Protein AF-A0A527H7I1-F1 (afdb_monomer_lite)

Secondary structure (DSSP, 8-state):
---PPP-HHHHHHHHHT-S-TTTHHHHHHHHHH-HHHHHHHHHHHHHHHHHHHHTTGGGGSPPPHHHHHHHTT-S----------HHHHHHHHHHHHHHHHHHHHHHHHHSS---HHHHHHHHHHHHHHHHH-

Sequence (133 aa):
MIRRDFSERDIHMALDGELPGDERAAYDAWLDANPEMKARSARFTADRAALRAAFADVLDEAVPGHLHKVVLGEVPVKAAVPRSRWWLAAAAAVLLAVGGLGGYFAGIDGIGQEDPAEDRLAEQAIAAHVIYA

Foldseek 3Di:
DPLDDDDLVLLVCVVVVNRDPVCVVSVVVVCVVPVPSVVVSVVVVVVVVVVCVVCVVVVVDDDPPVVVCVVVVVDDPPPPPPDDPVVVVVVVVVVCVCCVVVVVVVVVVPPPDPDVVVVVVVVVVVVVVVVPD

Structure (mmCIF, N/CA/C/O backbone):
data_AF-A0A527H7I1-F1
#
_entry.id   AF-A0A527H7I1-F1
#
loop_
_atom_site.group_PDB
_atom_site.id
_atom_site.type_symbol
_atom_site.label_atom_id
_atom_site.label_alt_id
_atom_site.label_comp_id
_atom_site.label_asym_id
_atom_site.label_entity_id
_atom_site.label_seq_id
_atom_site.pdbx_PDB_ins_code
_atom_site.Cartn_x
_atom_site.Cartn_y
_atom_site.Cartn_z
_atom_site.occupancy
_atom_site.B_iso_or_equiv
_atom_site.auth_seq_id
_atom_site.auth_comp_id
_atom_site.auth_asym_id
_atom_site.auth_atom_id
_atom_site.pdbx_PDB_model_num
ATOM 1 N N . MET A 1 1 ? 10.707 18.110 -25.096 1.00 41.44 1 MET A N 1
ATOM 2 C CA . MET A 1 1 ? 9.957 17.135 -24.278 1.00 41.44 1 MET A CA 1
ATOM 3 C C . MET A 1 1 ? 10.713 16.965 -22.976 1.00 41.44 1 MET A C 1
ATOM 5 O O . MET A 1 1 ? 11.883 16.608 -23.026 1.00 41.44 1 MET A O 1
ATOM 9 N N . ILE A 1 2 ? 10.107 17.331 -21.848 1.00 44.59 2 ILE A N 1
ATOM 10 C CA . ILE A 1 2 ? 10.727 17.164 -20.529 1.00 44.59 2 ILE A CA 1
ATOM 11 C C . ILE A 1 2 ? 10.696 15.665 -20.233 1.00 44.59 2 ILE A C 1
ATOM 13 O O . ILE A 1 2 ? 9.626 15.063 -20.234 1.00 44.59 2 ILE A O 1
ATOM 17 N N . ARG A 1 3 ? 11.867 15.047 -20.073 1.00 57.75 3 ARG A N 1
ATOM 18 C CA . ARG A 1 3 ? 11.976 13.652 -19.643 1.00 57.75 3 ARG A CA 1
ATOM 19 C C . ARG A 1 3 ? 11.483 13.609 -18.197 1.00 57.75 3 ARG A C 1
ATOM 21 O O . ARG A 1 3 ? 12.124 14.193 -17.331 1.00 57.75 3 ARG A O 1
ATOM 28 N N . ARG A 1 4 ? 10.312 13.015 -17.964 1.00 73.81 4 ARG A N 1
ATOM 29 C CA . ARG A 1 4 ? 9.820 12.742 -16.611 1.00 73.81 4 ARG A CA 1
ATOM 30 C C . ARG A 1 4 ? 10.710 11.660 -16.009 1.00 73.81 4 ARG A C 1
ATOM 32 O O . ARG A 1 4 ? 10.908 10.619 -16.635 1.00 73.81 4 ARG A O 1
ATOM 39 N N . ASP A 1 5 ? 11.242 11.921 -14.824 1.00 87.38 5 ASP A N 1
ATOM 40 C CA . ASP A 1 5 ? 11.962 10.908 -14.065 1.00 87.38 5 ASP A CA 1
ATOM 41 C C . ASP A 1 5 ? 10.946 9.976 -13.407 1.00 87.38 5 ASP A C 1
ATOM 43 O O . ASP A 1 5 ? 10.031 10.421 -12.710 1.00 87.38 5 ASP A O 1
ATOM 47 N N . PHE A 1 6 ? 11.095 8.681 -13.668 1.00 93.50 6 PHE A N 1
ATOM 48 C CA . PHE A 1 6 ? 10.286 7.639 -13.053 1.00 93.50 6 PHE A CA 1
ATOM 49 C C . PHE A 1 6 ? 10.987 7.092 -11.814 1.00 93.50 6 PHE A C 1
ATOM 51 O O . PHE A 1 6 ? 12.215 7.060 -11.708 1.00 93.50 6 PHE A O 1
ATOM 58 N N . SER A 1 7 ? 10.176 6.651 -10.867 1.00 94.75 7 SER A N 1
ATOM 59 C CA . SER A 1 7 ? 10.591 6.188 -9.554 1.00 94.75 7 SER A CA 1
ATOM 60 C C . SER A 1 7 ? 9.830 4.924 -9.161 1.00 94.75 7 SER A C 1
ATOM 62 O O . SER A 1 7 ? 8.916 4.465 -9.845 1.00 94.75 7 SER A O 1
ATOM 64 N N . GLU A 1 8 ? 10.163 4.374 -7.998 1.00 95.69 8 GLU A N 1
ATOM 65 C CA . GLU A 1 8 ? 9.416 3.265 -7.403 1.00 95.69 8 GLU A CA 1
ATOM 66 C C . GLU A 1 8 ? 7.927 3.586 -7.188 1.00 95.69 8 GLU A C 1
ATOM 68 O O . GLU A 1 8 ? 7.079 2.709 -7.338 1.00 95.69 8 GLU A O 1
ATOM 73 N N . ARG A 1 9 ? 7.576 4.851 -6.922 1.00 96.00 9 ARG A N 1
ATOM 74 C CA . ARG A 1 9 ? 6.173 5.281 -6.826 1.00 96.00 9 ARG A CA 1
ATOM 75 C C . ARG A 1 9 ? 5.416 5.008 -8.125 1.00 96.00 9 ARG A C 1
ATOM 77 O O . ARG A 1 9 ? 4.263 4.592 -8.077 1.00 96.00 9 ARG A O 1
ATOM 84 N N . ASP A 1 10 ? 6.050 5.227 -9.274 1.00 96.62 10 ASP A N 1
ATOM 85 C CA . ASP A 1 10 ? 5.432 4.992 -10.580 1.00 96.62 10 ASP A CA 1
ATOM 86 C C . ASP A 1 10 ? 5.239 3.492 -10.850 1.00 96.62 10 ASP A C 1
ATOM 88 O O . ASP A 1 10 ? 4.286 3.116 -11.525 1.00 96.62 10 ASP A O 1
ATOM 92 N N . ILE A 1 11 ? 6.062 2.623 -10.245 1.00 97.31 11 ILE A N 1
ATOM 93 C CA . ILE A 1 11 ? 5.819 1.172 -10.233 1.00 97.31 11 ILE A CA 1
ATOM 94 C C . ILE A 1 11 ? 4.517 0.853 -9.494 1.00 97.31 11 ILE A C 1
ATOM 96 O O . ILE A 1 11 ? 3.690 0.114 -10.022 1.00 97.31 11 ILE A O 1
ATOM 100 N N . HIS A 1 12 ? 4.300 1.430 -8.311 1.00 97.62 12 HIS A N 1
ATOM 101 C CA . HIS A 1 12 ? 3.047 1.238 -7.579 1.00 97.62 12 HIS A CA 1
ATOM 102 C C . HIS A 1 12 ? 1.842 1.809 -8.334 1.00 97.62 12 HIS A C 1
ATOM 104 O O . HIS A 1 12 ? 0.851 1.104 -8.492 1.00 97.62 12 HIS A O 1
ATOM 110 N N . MET A 1 13 ? 1.952 3.012 -8.910 1.00 96.81 13 MET A N 1
ATOM 111 C CA . MET A 1 13 ? 0.879 3.569 -9.748 1.00 96.81 13 MET A CA 1
ATOM 112 C C . MET A 1 13 ? 0.558 2.664 -10.944 1.00 96.81 13 MET A C 1
ATOM 114 O O . MET A 1 13 ? -0.612 2.431 -11.236 1.00 96.81 13 MET A O 1
ATOM 118 N N . ALA A 1 14 ? 1.570 2.099 -11.611 1.00 96.06 14 ALA A N 1
ATOM 119 C CA . ALA A 1 14 ? 1.356 1.166 -12.715 1.00 96.06 14 ALA A CA 1
ATOM 120 C C . ALA A 1 14 ? 0.668 -0.134 -12.265 1.00 96.06 14 ALA A C 1
ATOM 122 O O . ALA A 1 14 ? -0.185 -0.651 -12.985 1.00 96.06 14 ALA A O 1
ATOM 123 N N . LEU A 1 15 ? 1.014 -0.657 -11.083 1.00 96.31 15 LEU A N 1
ATOM 124 C CA . LEU A 1 15 ? 0.379 -1.847 -10.505 1.00 96.31 15 LEU A CA 1
ATOM 125 C C . LEU A 1 15 ? -1.073 -1.588 -10.093 1.00 96.31 15 LEU A C 1
ATOM 127 O O . LEU A 1 15 ? -1.927 -2.464 -10.250 1.00 96.31 15 LEU A O 1
ATOM 131 N N . ASP A 1 16 ? -1.355 -0.397 -9.578 1.00 95.69 16 ASP A N 1
ATOM 132 C CA . ASP A 1 16 ? -2.686 0.004 -9.125 1.00 95.69 16 ASP A CA 1
ATOM 133 C C . ASP A 1 16 ? -3.599 0.442 -10.279 1.00 95.69 16 ASP A C 1
ATOM 135 O O . ASP A 1 16 ? -4.811 0.495 -10.105 1.00 95.69 16 ASP A O 1
ATOM 139 N N . GLY A 1 17 ? -3.045 0.635 -11.481 1.00 95.56 17 GLY A N 1
ATOM 140 C CA . GLY A 1 17 ? -3.786 1.094 -12.661 1.00 95.56 17 GLY A CA 1
ATOM 141 C C . GLY A 1 17 ? -3.954 2.614 -12.724 1.00 95.56 17 GLY A C 1
ATOM 142 O O . GLY A 1 17 ? -4.695 3.113 -13.562 1.00 95.56 17 GLY A O 1
ATOM 143 N N . GLU A 1 18 ? -3.237 3.340 -11.870 1.00 96.62 18 GLU A N 1
ATOM 144 C CA . GLU A 1 18 ? -3.292 4.796 -11.710 1.00 96.62 18 GLU A CA 1
ATOM 145 C C . GLU A 1 18 ? -2.235 5.531 -12.555 1.00 96.62 18 GLU A C 1
ATOM 147 O O . GLU A 1 18 ? -2.153 6.759 -12.530 1.00 96.62 18 GLU A O 1
ATOM 152 N N . LEU A 1 19 ? -1.387 4.805 -13.297 1.00 95.25 19 LEU A N 1
ATOM 153 C CA . LEU A 1 19 ? -0.419 5.428 -14.201 1.00 95.25 19 LEU A CA 1
ATOM 154 C C . LEU A 1 19 ? -1.141 5.993 -15.443 1.00 95.25 19 LEU A C 1
ATOM 156 O O . LEU A 1 19 ? -1.802 5.222 -16.148 1.00 95.25 19 LEU A O 1
ATOM 160 N N . PRO A 1 20 ? -0.987 7.294 -15.763 1.00 93.88 20 PRO A N 1
ATOM 161 C CA . PRO A 1 20 ? -1.584 7.889 -16.954 1.00 93.88 20 PRO A CA 1
ATOM 162 C C . PRO A 1 20 ? -1.170 7.163 -18.242 1.00 93.88 20 PRO A C 1
ATOM 164 O O . PRO A 1 20 ? -0.011 6.783 -18.427 1.00 93.88 20 PRO A O 1
ATOM 167 N N . GLY A 1 21 ? -2.126 6.958 -19.152 1.00 91.50 21 GLY A N 1
ATOM 168 C CA . GLY A 1 21 ? -1.897 6.176 -20.371 1.00 91.50 21 GLY A CA 1
ATOM 169 C C . GLY A 1 21 ? -0.866 6.792 -21.325 1.00 91.50 21 GLY A C 1
ATOM 170 O O . GLY A 1 21 ? -0.147 6.063 -22.005 1.00 91.50 21 GLY A O 1
ATOM 171 N N . ASP A 1 22 ? -0.750 8.118 -21.343 1.00 91.56 22 ASP A N 1
ATOM 172 C CA . ASP A 1 22 ? 0.256 8.875 -22.094 1.00 91.56 22 ASP A CA 1
ATOM 173 C C . ASP A 1 22 ? 1.684 8.676 -21.556 1.00 91.56 22 ASP A C 1
ATOM 175 O O . ASP A 1 22 ? 2.652 8.779 -22.311 1.00 91.56 22 ASP A O 1
ATOM 179 N N . GLU A 1 23 ? 1.828 8.308 -20.282 1.00 92.62 23 GLU A N 1
ATOM 180 C CA . GLU A 1 23 ? 3.121 8.038 -19.644 1.00 92.62 23 GLU A CA 1
ATOM 181 C C . GLU A 1 23 ? 3.558 6.573 -19.752 1.00 92.62 23 GLU A C 1
ATOM 183 O O . GLU A 1 23 ? 4.738 6.269 -19.561 1.00 92.62 23 GLU A O 1
ATOM 188 N N . ARG A 1 24 ? 2.643 5.664 -20.121 1.00 93.56 24 ARG A N 1
ATOM 189 C CA . ARG A 1 24 ? 2.880 4.212 -20.183 1.00 93.56 24 ARG A CA 1
ATOM 190 C C . ARG A 1 24 ? 4.094 3.844 -21.035 1.00 93.56 24 ARG A C 1
ATOM 192 O O . ARG A 1 24 ? 4.959 3.102 -20.580 1.00 93.56 24 ARG A O 1
ATOM 199 N N . ALA A 1 25 ? 4.189 4.402 -22.242 1.00 94.19 25 ALA A N 1
ATOM 200 C CA . ALA A 1 25 ? 5.283 4.101 -23.165 1.00 94.19 25 ALA A CA 1
ATOM 201 C C . ALA A 1 25 ? 6.647 4.579 -22.635 1.00 94.19 25 ALA A C 1
ATOM 203 O O . ALA A 1 25 ? 7.662 3.906 -22.812 1.00 94.19 25 ALA A O 1
ATOM 204 N N . ALA A 1 26 ? 6.677 5.732 -21.962 1.00 94.38 26 ALA A N 1
ATOM 205 C CA . ALA A 1 26 ? 7.896 6.264 -21.365 1.00 94.38 26 ALA A CA 1
ATOM 206 C C . ALA A 1 26 ? 8.307 5.472 -20.109 1.00 94.38 26 ALA A C 1
ATOM 208 O O . ALA A 1 26 ? 9.497 5.230 -19.908 1.00 94.38 26 ALA A O 1
ATOM 209 N N . TYR A 1 27 ? 7.336 5.023 -19.311 1.00 95.62 27 TYR A N 1
ATOM 210 C CA . TYR A 1 27 ? 7.554 4.145 -18.161 1.00 95.62 27 TYR A CA 1
ATOM 211 C C . TYR A 1 27 ? 8.117 2.779 -18.577 1.00 95.62 27 TYR A C 1
ATOM 213 O O . TYR A 1 27 ? 9.072 2.300 -17.969 1.00 95.62 27 TYR A O 1
ATOM 221 N N . ASP A 1 28 ? 7.582 2.174 -19.640 1.00 94.94 28 ASP A N 1
ATOM 222 C CA . ASP A 1 28 ? 8.065 0.880 -20.137 1.00 94.94 28 ASP A CA 1
ATOM 223 C C . ASP A 1 28 ? 9.509 0.991 -20.653 1.00 94.94 28 ASP A C 1
ATOM 225 O O . ASP A 1 28 ? 10.366 0.183 -20.289 1.00 94.94 28 ASP A O 1
ATOM 229 N N . ALA A 1 29 ? 9.821 2.060 -21.396 1.00 95.12 29 ALA A N 1
ATOM 230 C CA . ALA A 1 29 ? 11.190 2.355 -21.818 1.00 95.12 29 ALA A CA 1
ATOM 231 C C . ALA A 1 29 ? 12.135 2.593 -20.625 1.00 95.12 29 ALA A C 1
ATOM 233 O O . ALA A 1 29 ? 13.298 2.186 -20.656 1.00 95.12 29 ALA A O 1
ATOM 234 N N . TRP A 1 30 ? 11.647 3.233 -19.557 1.00 95.19 30 TRP A N 1
ATOM 235 C CA . TRP A 1 30 ? 12.409 3.409 -18.324 1.00 95.19 30 TRP A CA 1
ATOM 236 C C . TRP A 1 30 ? 12.668 2.079 -17.609 1.00 95.19 30 TRP A C 1
ATOM 238 O O . TRP A 1 30 ? 13.801 1.842 -17.195 1.00 95.19 30 TRP A O 1
ATOM 248 N N . LEU A 1 31 ? 11.683 1.183 -17.502 1.00 96.44 31 LEU A N 1
ATOM 249 C CA . LEU A 1 31 ? 11.892 -0.143 -16.911 1.00 96.44 31 LEU A CA 1
ATOM 250 C C . LEU A 1 31 ? 12.917 -0.967 -17.696 1.00 96.44 31 LEU A C 1
ATOM 252 O O . LEU A 1 31 ? 13.757 -1.633 -17.094 1.00 96.44 31 LEU A O 1
ATOM 256 N N . ASP A 1 32 ? 12.877 -0.914 -19.027 1.00 95.88 32 ASP A N 1
ATOM 257 C CA . ASP A 1 32 ? 13.838 -1.630 -19.871 1.00 95.88 32 ASP A CA 1
ATOM 258 C C . ASP A 1 32 ? 15.261 -1.077 -19.738 1.00 95.88 32 ASP A C 1
ATOM 260 O O . ASP A 1 32 ? 16.226 -1.842 -19.769 1.00 95.88 32 ASP A O 1
ATOM 264 N N . ALA A 1 33 ? 15.398 0.232 -19.516 1.00 95.12 33 ALA A N 1
ATOM 265 C CA . ALA A 1 33 ? 16.680 0.875 -19.247 1.00 95.12 33 ALA A CA 1
ATOM 266 C C . ALA A 1 33 ? 17.194 0.665 -17.806 1.00 95.12 33 ALA A C 1
ATOM 268 O O . ALA A 1 33 ? 18.374 0.906 -17.553 1.00 95.12 33 ALA A O 1
ATOM 269 N N . ASN A 1 34 ? 16.350 0.215 -16.865 1.00 95.50 34 ASN A N 1
ATOM 270 C CA . ASN A 1 34 ? 16.682 0.073 -15.441 1.00 95.50 34 ASN A CA 1
ATOM 271 C C . ASN A 1 34 ? 16.382 -1.354 -14.928 1.00 95.50 34 ASN A C 1
ATOM 273 O O . ASN A 1 34 ? 15.346 -1.584 -14.293 1.00 95.50 34 ASN A O 1
ATOM 277 N N . PRO A 1 35 ? 17.295 -2.328 -15.137 1.00 96.00 35 PRO A N 1
ATOM 278 C CA . PRO A 1 35 ? 17.074 -3.735 -14.779 1.00 96.00 35 PRO A CA 1
ATOM 279 C C . PRO A 1 35 ? 16.736 -3.969 -13.301 1.00 96.00 35 PRO A C 1
ATOM 281 O O . PRO A 1 35 ? 15.934 -4.841 -12.973 1.00 96.00 35 PRO A O 1
ATOM 284 N N . GLU A 1 36 ? 17.314 -3.172 -12.402 1.00 96.75 36 GLU A N 1
ATOM 285 C CA . GLU A 1 36 ? 17.040 -3.227 -10.962 1.00 96.75 36 GLU A CA 1
ATOM 286 C C . GLU A 1 36 ? 15.588 -2.848 -10.621 1.00 96.75 36 GLU A C 1
ATOM 288 O O . GLU A 1 36 ? 14.935 -3.518 -9.817 1.00 96.75 36 GLU A O 1
ATOM 293 N N . MET A 1 37 ? 15.047 -1.821 -11.283 1.00 96.44 37 MET A N 1
ATOM 294 C CA . MET A 1 37 ? 13.665 -1.375 -11.105 1.00 96.44 37 MET A CA 1
ATOM 295 C C . MET A 1 37 ? 12.692 -2.352 -11.759 1.00 96.44 37 MET A C 1
ATOM 297 O O . MET A 1 37 ? 11.635 -2.641 -11.199 1.00 96.44 37 MET A O 1
ATOM 301 N N . LYS A 1 38 ? 13.082 -2.951 -12.889 1.00 97.25 38 LYS A N 1
ATOM 302 C CA . LYS A 1 38 ? 12.338 -4.045 -13.522 1.00 97.25 38 LYS A CA 1
ATOM 303 C C . LYS A 1 38 ? 12.234 -5.269 -12.613 1.00 97.25 38 LYS A C 1
ATOM 305 O O . LYS A 1 38 ? 11.141 -5.807 -12.443 1.00 97.25 38 LYS A O 1
ATOM 310 N N . ALA A 1 39 ? 13.329 -5.663 -11.962 1.00 97.75 39 ALA A N 1
ATOM 311 C CA . ALA A 1 39 ? 13.319 -6.740 -10.972 1.00 97.75 39 ALA A CA 1
ATOM 312 C C . ALA A 1 39 ? 12.429 -6.402 -9.762 1.00 97.75 39 ALA A C 1
ATOM 314 O O . ALA A 1 39 ? 11.673 -7.254 -9.291 1.00 97.75 39 ALA A O 1
ATOM 315 N N . ARG A 1 40 ? 12.458 -5.148 -9.288 1.00 97.56 40 ARG A N 1
ATOM 316 C CA . ARG A 1 40 ? 11.582 -4.676 -8.203 1.00 97.56 40 ARG A CA 1
ATOM 317 C C . ARG A 1 40 ? 10.100 -4.725 -8.595 1.00 97.56 40 ARG A C 1
ATOM 319 O O . ARG A 1 40 ? 9.294 -5.239 -7.825 1.00 97.56 40 ARG A O 1
ATOM 326 N N . SER A 1 41 ? 9.759 -4.274 -9.802 1.00 97.75 41 SER A N 1
ATOM 327 C CA . SER A 1 41 ? 8.403 -4.357 -10.364 1.00 97.75 41 SER A CA 1
ATOM 328 C C . SER A 1 41 ? 7.896 -5.802 -10.449 1.00 97.75 41 SER A C 1
ATOM 330 O O . SER A 1 41 ? 6.777 -6.102 -10.023 1.00 97.75 41 SER A O 1
ATOM 332 N N . ALA A 1 42 ? 8.746 -6.732 -10.898 1.00 98.00 42 ALA A N 1
ATOM 333 C CA . ALA A 1 42 ? 8.414 -8.155 -10.928 1.00 98.00 42 ALA A CA 1
ATOM 334 C C . ALA A 1 42 ? 8.164 -8.727 -9.522 1.00 98.00 42 ALA A C 1
ATOM 336 O O . ALA A 1 42 ? 7.188 -9.451 -9.324 1.00 98.00 42 ALA A O 1
ATOM 337 N N . ARG A 1 43 ? 8.992 -8.358 -8.530 1.00 98.31 43 ARG A N 1
ATOM 338 C CA . ARG A 1 43 ? 8.792 -8.770 -7.131 1.00 98.31 43 ARG A CA 1
ATOM 339 C C . ARG A 1 43 ? 7.450 -8.278 -6.592 1.00 98.31 43 ARG A C 1
ATOM 341 O O . ARG A 1 43 ? 6.677 -9.082 -6.091 1.00 98.31 43 ARG A O 1
ATOM 348 N N . PHE A 1 44 ? 7.128 -7.000 -6.774 1.00 98.06 44 PHE A N 1
ATOM 349 C CA . PHE A 1 44 ? 5.847 -6.449 -6.321 1.00 98.06 44 PHE A CA 1
ATOM 350 C C . PHE A 1 44 ? 4.640 -7.065 -7.028 1.00 98.06 44 PHE A C 1
ATOM 352 O O . PHE A 1 44 ? 3.595 -7.264 -6.410 1.00 98.06 44 PHE A O 1
ATOM 359 N N . THR A 1 45 ? 4.783 -7.422 -8.305 1.00 98.06 45 THR A N 1
ATOM 360 C CA . THR A 1 45 ? 3.749 -8.164 -9.036 1.00 98.06 45 THR A CA 1
ATOM 361 C C . THR A 1 45 ? 3.506 -9.536 -8.399 1.00 98.06 45 THR A C 1
ATOM 363 O O . THR A 1 45 ? 2.354 -9.924 -8.198 1.00 98.06 45 THR A O 1
ATOM 366 N N . ALA A 1 46 ? 4.577 -10.252 -8.040 1.00 98.25 46 ALA A N 1
ATOM 367 C CA . ALA A 1 46 ? 4.488 -11.541 -7.358 1.00 98.25 46 ALA A CA 1
ATOM 368 C C . ALA A 1 46 ? 3.882 -11.408 -5.951 1.00 98.25 46 ALA A C 1
ATOM 370 O O . ALA A 1 46 ? 2.983 -12.174 -5.611 1.00 98.25 46 ALA A O 1
ATOM 371 N N . ASP A 1 47 ? 4.293 -10.401 -5.175 1.00 97.69 47 ASP A N 1
ATOM 372 C CA . ASP A 1 47 ? 3.744 -10.121 -3.842 1.00 97.69 47 ASP A CA 1
ATOM 373 C C . ASP A 1 47 ? 2.233 -9.843 -3.914 1.00 97.69 47 ASP A C 1
ATOM 375 O O . ASP A 1 47 ? 1.443 -10.417 -3.163 1.00 97.69 47 ASP A O 1
ATOM 379 N N . ARG A 1 48 ? 1.798 -9.020 -4.879 1.00 96.38 48 ARG A N 1
ATOM 380 C CA . ARG A 1 48 ? 0.376 -8.737 -5.125 1.00 96.38 48 ARG A CA 1
ATOM 381 C C . ARG A 1 48 ? -0.403 -10.001 -5.492 1.00 96.38 48 ARG A C 1
ATOM 383 O O . ARG A 1 48 ? -1.533 -10.166 -5.033 1.00 96.38 48 ARG A O 1
ATOM 390 N N . ALA A 1 49 ? 0.169 -10.878 -6.315 1.00 96.75 49 ALA A N 1
ATOM 391 C CA . ALA A 1 49 ? -0.456 -12.150 -6.671 1.00 96.75 49 ALA A CA 1
ATOM 392 C C . ALA A 1 49 ? -0.563 -13.090 -5.459 1.00 96.75 49 ALA A C 1
ATOM 394 O O . ALA A 1 49 ? -1.621 -13.677 -5.241 1.00 96.75 49 ALA A O 1
ATOM 395 N N . ALA A 1 50 ? 0.488 -13.177 -4.640 1.00 97.56 50 ALA A N 1
ATOM 396 C CA . ALA A 1 50 ? 0.505 -13.982 -3.422 1.00 97.56 50 ALA A CA 1
ATOM 397 C C . ALA A 1 50 ? -0.535 -13.499 -2.402 1.00 97.56 50 ALA A C 1
ATOM 399 O O . ALA A 1 50 ? -1.284 -14.310 -1.865 1.00 97.56 50 ALA A O 1
ATOM 40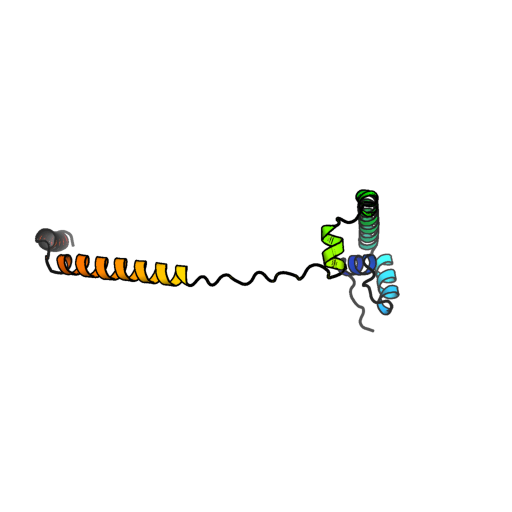0 N N . LEU A 1 51 ? -0.644 -12.183 -2.189 1.00 95.56 51 LEU A N 1
ATOM 401 C CA . LEU A 1 51 ? -1.673 -11.596 -1.327 1.00 95.56 51 LEU A CA 1
ATOM 402 C C . LEU A 1 51 ? -3.079 -11.890 -1.858 1.00 95.56 51 LEU A C 1
ATOM 404 O O . LEU A 1 51 ? -3.939 -12.328 -1.101 1.00 95.56 51 LEU A O 1
ATOM 408 N N . ARG A 1 52 ? -3.320 -11.711 -3.162 1.00 94.38 52 ARG A N 1
ATOM 409 C CA . ARG A 1 52 ? -4.624 -12.041 -3.761 1.00 94.38 52 ARG A CA 1
ATOM 410 C C . ARG A 1 52 ? -4.985 -13.512 -3.595 1.00 94.38 52 ARG A C 1
ATOM 412 O O . ARG A 1 52 ? -6.138 -13.799 -3.315 1.00 94.38 52 ARG A O 1
ATOM 419 N N . ALA A 1 53 ? -4.022 -14.416 -3.749 1.00 95.88 53 ALA A N 1
ATOM 420 C CA . ALA A 1 53 ? -4.242 -15.841 -3.535 1.00 95.88 53 ALA A CA 1
ATOM 421 C C . ALA A 1 53 ? -4.531 -16.160 -2.059 1.00 95.88 53 ALA A C 1
ATOM 423 O O . ALA A 1 53 ? -5.460 -16.903 -1.771 1.00 95.88 53 ALA A O 1
ATOM 424 N N . ALA A 1 54 ? -3.784 -15.564 -1.124 1.00 96.00 54 ALA A N 1
ATOM 425 C CA . ALA A 1 54 ? -3.955 -15.791 0.312 1.00 96.00 54 ALA A CA 1
ATOM 426 C C . ALA A 1 54 ? -5.315 -15.314 0.849 1.00 96.00 54 ALA A C 1
ATOM 428 O O . ALA A 1 54 ? -5.825 -15.881 1.809 1.00 96.00 54 ALA A O 1
ATOM 429 N N . PHE A 1 55 ? -5.893 -14.279 0.235 1.00 94.38 55 PHE A N 1
ATOM 430 C CA . PHE A 1 55 ? -7.198 -13.725 0.603 1.00 94.38 55 PHE A CA 1
ATOM 431 C C . PHE A 1 55 ? -8.309 -14.076 -0.397 1.00 94.38 55 PHE A C 1
ATOM 433 O O . PHE A 1 55 ? -9.374 -13.464 -0.346 1.00 94.38 55 PHE A O 1
ATOM 440 N N . ALA A 1 56 ? -8.083 -15.033 -1.305 1.00 92.88 56 ALA A N 1
ATOM 441 C CA . ALA A 1 56 ? -9.086 -15.428 -2.293 1.00 92.88 56 ALA A CA 1
ATOM 442 C C . ALA A 1 56 ? -10.359 -15.949 -1.608 1.00 92.88 56 ALA A C 1
ATOM 444 O O . ALA A 1 56 ? -11.444 -15.462 -1.906 1.00 92.88 56 ALA A O 1
ATOM 445 N N . ASP A 1 57 ? -10.202 -16.829 -0.615 1.00 91.12 57 ASP A N 1
ATOM 446 C CA . ASP A 1 57 ? -11.317 -17.452 0.110 1.00 91.12 57 ASP A CA 1
ATOM 447 C C . ASP A 1 57 ? -12.174 -16.434 0.885 1.00 91.12 57 ASP A C 1
ATOM 449 O O . ASP A 1 57 ? -13.378 -16.618 1.040 1.00 91.12 57 ASP A O 1
ATOM 453 N N . VAL A 1 58 ? -11.578 -15.319 1.327 1.00 89.69 58 VAL A N 1
ATOM 454 C CA . VAL A 1 58 ? -12.299 -14.243 2.035 1.00 89.69 58 VAL A CA 1
ATOM 455 C C . VAL A 1 58 ? -13.311 -13.552 1.117 1.00 89.69 58 VAL A C 1
ATOM 457 O O . VAL A 1 58 ? -14.319 -13.030 1.589 1.00 89.69 58 VAL A O 1
ATOM 460 N N . LEU A 1 59 ? -13.076 -13.546 -0.200 1.00 84.75 59 LEU A N 1
ATOM 461 C CA . LEU A 1 59 ? -14.016 -12.967 -1.164 1.00 84.75 59 LEU A CA 1
ATOM 462 C C . LEU A 1 59 ? -15.285 -13.813 -1.333 1.00 84.75 59 LEU A C 1
ATOM 464 O O . LEU A 1 59 ? -16.307 -13.270 -1.753 1.00 84.75 59 LEU A O 1
ATOM 468 N N . ASP A 1 60 ? -15.227 -15.101 -0.989 1.00 86.19 60 ASP A N 1
ATOM 469 C CA . ASP A 1 60 ? -16.355 -16.033 -1.075 1.00 86.19 60 ASP A CA 1
ATOM 470 C C . ASP A 1 60 ? -17.187 -16.079 0.221 1.00 86.19 60 ASP A C 1
ATOM 472 O O . ASP A 1 60 ? -18.253 -16.703 0.269 1.00 86.19 60 ASP A O 1
ATOM 476 N N . GLU A 1 61 ? -16.741 -15.404 1.285 1.00 88.44 61 GLU A N 1
ATOM 477 C CA . GLU A 1 61 ? -17.502 -15.292 2.526 1.00 88.44 61 GLU A CA 1
ATOM 478 C C . GLU A 1 61 ? -18.766 -14.440 2.337 1.00 88.44 61 GLU A C 1
ATOM 480 O O . GLU A 1 61 ? -18.775 -13.385 1.696 1.00 88.44 61 GLU A O 1
ATOM 485 N N . ALA A 1 62 ? -19.867 -14.875 2.954 1.00 86.69 62 ALA A N 1
ATOM 486 C CA . ALA A 1 62 ? -21.102 -14.105 2.941 1.00 86.69 62 AL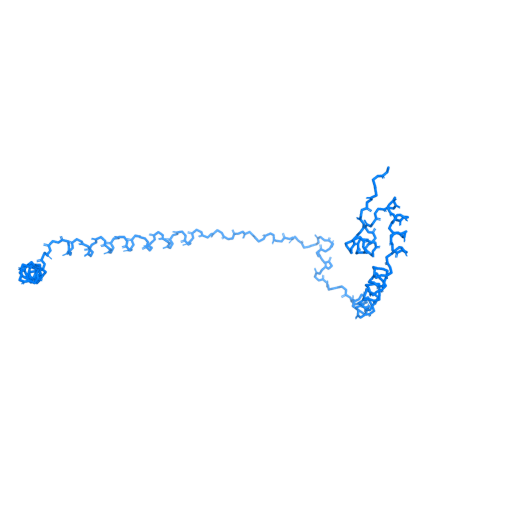A A CA 1
ATOM 487 C C . ALA A 1 62 ? -20.906 -12.766 3.667 1.00 86.69 62 ALA A C 1
ATOM 489 O O . ALA A 1 62 ? -20.502 -12.723 4.831 1.00 86.69 62 ALA A O 1
ATOM 490 N N . VAL A 1 63 ? -21.269 -11.666 3.001 1.00 84.06 63 VAL A N 1
ATOM 491 C CA . VAL A 1 63 ? -21.191 -10.326 3.589 1.00 84.06 63 VAL A CA 1
ATOM 492 C C . VAL A 1 63 ? -22.048 -10.275 4.866 1.00 84.06 63 VAL A C 1
ATOM 494 O O . VAL A 1 63 ? -23.243 -10.586 4.826 1.00 84.06 63 VAL A O 1
ATOM 497 N N . PRO A 1 64 ? -21.488 -9.854 6.015 1.00 84.94 64 PRO A N 1
ATOM 498 C CA . PRO A 1 64 ? -22.238 -9.754 7.258 1.00 84.94 64 PRO A CA 1
ATOM 499 C C . PRO A 1 64 ? -23.518 -8.919 7.113 1.00 84.94 64 PRO A C 1
ATOM 501 O O . PRO A 1 64 ? -23.497 -7.785 6.632 1.00 84.94 64 PRO A O 1
ATOM 504 N N . GLY A 1 65 ? -24.647 -9.437 7.606 1.00 79.94 65 GLY A N 1
ATOM 505 C CA . GLY A 1 65 ? -25.963 -8.805 7.424 1.00 79.94 65 GLY A CA 1
ATOM 506 C C . GLY A 1 65 ? -26.094 -7.385 7.997 1.00 79.94 65 GLY A C 1
ATOM 507 O O . GLY A 1 65 ? -26.944 -6.617 7.556 1.00 79.94 65 GLY A O 1
ATOM 508 N N . HIS A 1 66 ? -25.249 -6.993 8.955 1.00 78.12 66 HIS A N 1
ATOM 509 C CA . HIS A 1 66 ? -25.214 -5.612 9.446 1.00 78.12 66 HIS A CA 1
ATOM 510 C C . HIS A 1 66 ? -24.590 -4.643 8.427 1.00 78.12 66 HIS A C 1
ATOM 512 O O . HIS A 1 66 ? -25.029 -3.498 8.353 1.00 78.12 66 HIS A O 1
ATOM 518 N N . LEU A 1 67 ? -23.630 -5.098 7.610 1.00 80.06 67 LEU A N 1
ATOM 519 C CA . LEU A 1 67 ? -23.042 -4.306 6.525 1.00 80.06 67 LEU A CA 1
ATOM 520 C C . LEU A 1 67 ? -24.013 -4.164 5.353 1.00 80.06 67 LEU A C 1
ATOM 522 O O . LEU A 1 67 ? -24.100 -3.082 4.782 1.00 80.06 67 LEU A O 1
ATOM 526 N N . HIS A 1 68 ? -24.819 -5.193 5.062 1.00 79.81 68 HIS A N 1
ATOM 527 C CA . HIS A 1 68 ? -25.903 -5.093 4.076 1.00 79.81 68 HIS A CA 1
ATOM 528 C C . HIS A 1 68 ? -26.839 -3.915 4.364 1.00 79.81 68 HIS A C 1
ATOM 530 O O . HIS A 1 68 ? -27.125 -3.125 3.470 1.00 79.81 68 HIS A O 1
ATOM 536 N N . LYS A 1 69 ? -27.255 -3.744 5.623 1.00 75.19 69 LYS A N 1
ATOM 537 C CA . LYS A 1 69 ? -28.146 -2.642 6.019 1.00 75.19 69 LYS A CA 1
ATOM 538 C C . LYS A 1 69 ? -27.479 -1.267 5.908 1.00 75.19 69 LYS A C 1
ATOM 540 O O . LYS A 1 69 ? -28.167 -0.277 5.687 1.00 75.19 69 LYS A O 1
ATOM 545 N N . VAL A 1 70 ? -26.155 -1.190 6.068 1.00 77.00 70 VAL A N 1
ATOM 546 C CA . VAL A 1 70 ? -25.388 0.056 5.891 1.00 77.00 70 VAL A CA 1
ATOM 547 C C . VAL A 1 70 ? -25.253 0.400 4.407 1.00 77.00 70 VAL A C 1
ATOM 549 O O . VAL A 1 70 ? -25.528 1.533 4.027 1.00 77.00 70 VAL A O 1
ATOM 552 N N . VAL A 1 71 ? -24.892 -0.573 3.564 1.00 76.62 71 VAL A N 1
ATOM 553 C CA . VAL A 1 71 ? -24.746 -0.385 2.109 1.00 76.62 71 VAL A CA 1
ATOM 554 C C . VAL A 1 71 ? -26.082 -0.039 1.449 1.00 76.62 71 VAL A C 1
ATOM 556 O O . VAL A 1 71 ? -26.129 0.817 0.572 1.00 76.62 71 VAL A O 1
ATOM 559 N N . LEU A 1 72 ? -27.175 -0.661 1.899 1.00 79.25 72 LEU A N 1
ATOM 560 C CA . LEU A 1 72 ? -28.530 -0.403 1.398 1.00 79.25 72 LEU A CA 1
ATOM 561 C C . LEU A 1 72 ? -29.184 0.843 2.027 1.00 79.25 72 LEU A C 1
ATOM 563 O O . LEU A 1 72 ? -30.309 1.184 1.675 1.00 79.25 72 LEU A O 1
ATOM 567 N N . GLY A 1 73 ? -28.498 1.535 2.945 1.00 67.44 73 GLY A N 1
ATOM 568 C CA . GLY A 1 73 ? -28.998 2.763 3.573 1.00 67.44 73 GLY A CA 1
ATOM 569 C C . GLY A 1 73 ? -30.164 2.561 4.550 1.00 67.44 73 GLY A C 1
ATOM 570 O O . GLY A 1 73 ? -30.823 3.526 4.929 1.00 67.44 73 GLY A O 1
ATOM 571 N N . GLU A 1 74 ? -30.417 1.328 4.989 1.00 64.69 74 GLU A N 1
ATOM 572 C CA . GLU A 1 74 ? -31.499 0.977 5.918 1.00 64.69 74 GLU A CA 1
ATOM 573 C C . GLU A 1 74 ? -31.178 1.337 7.377 1.00 64.69 74 GLU A C 1
ATOM 575 O O . GLU A 1 74 ? -32.076 1.402 8.220 1.00 64.69 74 GLU A O 1
ATOM 580 N N . VAL A 1 75 ? -29.903 1.583 7.703 1.00 59.44 75 VAL A N 1
ATOM 581 C CA . VAL A 1 75 ? -29.504 2.082 9.025 1.00 59.44 75 VAL A CA 1
ATOM 582 C C . VAL A 1 75 ? -29.252 3.584 8.937 1.00 59.44 75 VAL A C 1
ATOM 584 O O . VAL A 1 75 ? -28.266 3.987 8.315 1.00 59.44 75 VAL A O 1
ATOM 587 N N . PRO A 1 76 ? -30.060 4.439 9.595 1.00 58.22 76 PRO A N 1
ATOM 588 C CA . PRO A 1 76 ? -29.661 5.820 9.786 1.00 58.22 76 PRO A CA 1
ATOM 589 C C . PRO A 1 76 ? -28.361 5.799 10.585 1.00 58.22 76 PRO A C 1
ATOM 591 O O . PRO A 1 76 ? -28.326 5.281 11.707 1.00 58.22 76 PRO A O 1
ATOM 594 N N . VAL A 1 77 ? -27.288 6.337 10.001 1.00 61.78 77 VAL A N 1
ATOM 595 C CA . VAL A 1 77 ? -26.043 6.607 10.718 1.00 61.78 77 VAL A CA 1
ATOM 596 C C . VAL A 1 77 ? -26.438 7.492 11.888 1.00 61.78 77 VAL A C 1
ATOM 598 O O . VAL A 1 77 ? -26.698 8.683 11.722 1.00 61.78 77 VAL A O 1
ATOM 601 N N . LYS A 1 78 ? -26.579 6.900 13.078 1.00 59.94 78 LYS A N 1
ATOM 602 C CA . LYS A 1 78 ? -26.773 7.658 14.306 1.00 59.94 78 LYS A CA 1
ATOM 603 C C . LYS A 1 78 ? -25.475 8.417 14.509 1.00 59.94 78 LYS A C 1
ATOM 605 O O . LYS A 1 78 ? -24.553 7.906 15.138 1.00 59.94 78 LYS A O 1
ATOM 610 N N . ALA A 1 79 ? -25.398 9.617 13.936 1.00 58.41 79 ALA A N 1
ATOM 611 C CA . ALA A 1 79 ? -24.405 10.601 14.306 1.00 58.41 79 ALA A CA 1
ATOM 612 C C . ALA A 1 79 ? -24.433 10.646 15.832 1.00 58.41 79 ALA A C 1
ATOM 614 O O . ALA A 1 79 ? -25.487 10.884 16.430 1.00 58.41 79 ALA A O 1
ATOM 615 N N . ALA A 1 80 ? -23.316 10.277 16.457 1.00 59.31 80 ALA A N 1
ATOM 616 C CA . ALA A 1 80 ? -23.190 10.299 17.898 1.00 59.31 80 ALA A CA 1
ATOM 617 C C . ALA A 1 80 ? -23.380 11.753 18.326 1.00 59.31 80 ALA A C 1
ATOM 619 O O . ALA A 1 80 ? -22.461 12.561 18.230 1.00 59.31 80 ALA A O 1
ATOM 620 N N . VAL A 1 81 ? -24.606 12.106 18.718 1.00 61.50 81 VAL A N 1
ATOM 621 C CA . VAL A 1 81 ? -24.915 13.445 19.201 1.00 61.50 81 VAL A CA 1
ATOM 622 C C . VAL A 1 81 ? -24.032 13.645 20.429 1.00 61.50 81 VAL A C 1
ATOM 624 O O . VAL A 1 81 ? -24.145 12.855 21.376 1.00 61.50 81 VAL A O 1
ATOM 627 N N . PRO A 1 82 ? -23.114 14.627 20.428 1.00 64.31 82 PRO A N 1
ATOM 628 C CA . PRO A 1 82 ? -22.241 14.839 21.565 1.00 64.31 82 PRO A CA 1
ATOM 629 C C . PRO A 1 82 ? -23.126 15.150 22.771 1.00 64.31 82 PRO A C 1
ATOM 631 O O . PRO A 1 82 ? -23.827 16.162 22.808 1.00 64.31 82 PRO A O 1
ATOM 634 N N . ARG A 1 83 ? -23.144 14.244 23.756 1.00 67.44 83 ARG A N 1
ATOM 635 C CA . ARG A 1 83 ? -23.837 14.486 25.023 1.00 67.44 83 ARG A CA 1
ATOM 636 C C . ARG A 1 83 ? -23.208 15.725 25.649 1.00 67.44 83 ARG A C 1
ATOM 638 O O . ARG A 1 83 ? -22.022 15.707 25.972 1.00 67.44 83 ARG A O 1
ATOM 645 N N . SER A 1 84 ? -23.999 16.787 25.796 1.00 69.94 84 SER A N 1
ATOM 646 C CA . SER A 1 84 ? -23.563 18.037 26.418 1.00 69.94 84 SER A CA 1
ATOM 647 C C . SER A 1 84 ? -22.877 17.743 27.756 1.00 69.94 84 SER A C 1
ATOM 649 O O . SER A 1 84 ? -23.461 17.136 28.655 1.00 69.94 84 SER A O 1
ATOM 651 N N . ARG A 1 85 ? -21.608 18.145 27.879 1.00 80.62 85 ARG A N 1
ATOM 652 C CA . ARG A 1 85 ? -20.756 17.915 29.059 1.00 80.62 85 ARG A CA 1
ATOM 653 C C . ARG A 1 85 ? -20.835 19.069 30.064 1.00 80.62 85 ARG A C 1
ATOM 655 O O . ARG A 1 85 ? -19.885 19.315 30.794 1.00 80.62 85 ARG A O 1
ATOM 662 N N . TRP A 1 86 ? -21.963 19.775 30.120 1.00 86.44 86 TRP A N 1
ATOM 663 C CA . TRP A 1 86 ? -22.193 20.909 31.027 1.00 86.44 86 TRP A CA 1
ATOM 664 C C . TRP A 1 86 ? -21.925 20.590 32.512 1.00 86.44 86 TRP A C 1
ATOM 666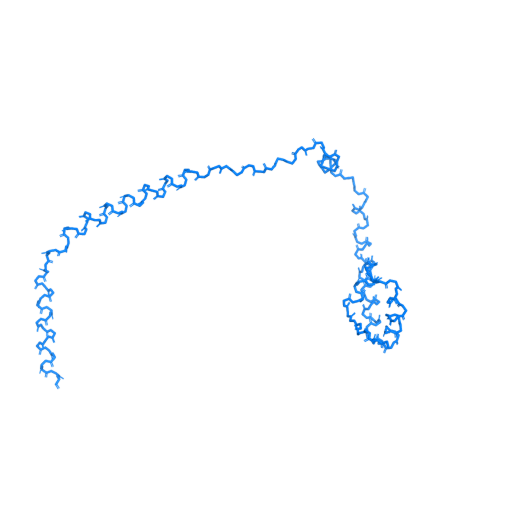 O O . TRP A 1 86 ? -21.473 21.451 33.260 1.00 86.44 86 TRP A O 1
ATOM 676 N N . TRP A 1 87 ? -22.107 19.331 32.922 1.00 85.12 87 TRP A N 1
ATOM 677 C CA . TRP A 1 87 ? -21.799 18.861 34.276 1.00 85.12 87 TRP A CA 1
ATOM 678 C C . TRP A 1 87 ? -20.304 18.949 34.639 1.00 85.12 87 TRP A C 1
ATOM 680 O O . TRP A 1 87 ? -19.978 19.204 35.794 1.00 85.12 87 TRP A O 1
ATOM 690 N N . LEU A 1 88 ? -19.392 18.804 33.666 1.00 85.69 88 LEU A N 1
ATOM 691 C CA . LEU A 1 88 ? -17.949 18.985 33.883 1.00 85.69 88 LEU A CA 1
ATOM 692 C C . LEU A 1 88 ? -17.603 20.455 34.152 1.00 85.69 88 LEU A C 1
ATOM 694 O O . LEU A 1 88 ? -16.761 20.735 35.000 1.00 85.69 88 LEU A O 1
ATOM 698 N N . ALA A 1 89 ? -18.284 21.391 33.481 1.00 84.50 89 ALA A N 1
ATOM 699 C CA . ALA A 1 89 ? -18.123 22.821 33.747 1.00 84.50 89 ALA A CA 1
ATOM 700 C C . ALA A 1 89 ? -18.629 23.189 35.152 1.00 84.50 89 ALA A C 1
ATOM 702 O O . ALA A 1 89 ? -17.958 23.925 35.874 1.00 84.50 89 ALA A O 1
ATOM 703 N N . ALA A 1 90 ? -19.762 22.615 35.574 1.00 87.62 90 ALA A N 1
ATOM 704 C CA . ALA A 1 90 ? -20.271 22.784 36.933 1.00 87.62 90 ALA A CA 1
ATOM 705 C C . ALA A 1 90 ? -19.297 22.226 37.990 1.00 87.62 90 ALA A C 1
ATOM 707 O O . ALA A 1 90 ? -19.013 22.901 38.977 1.00 87.62 90 ALA A O 1
ATOM 708 N N . ALA A 1 91 ? -18.726 21.037 37.765 1.00 88.81 91 ALA A N 1
ATOM 709 C CA . ALA A 1 91 ? -17.745 20.440 38.674 1.00 88.81 91 ALA A CA 1
ATOM 710 C C . ALA A 1 91 ? -16.462 21.286 38.800 1.00 88.81 91 ALA A C 1
ATOM 712 O O . ALA A 1 91 ? -15.963 21.490 39.906 1.00 88.81 91 ALA A O 1
ATOM 713 N N . ALA A 1 92 ? -15.956 21.824 37.685 1.00 87.44 92 ALA A N 1
ATOM 714 C CA . ALA A 1 92 ? -14.785 22.700 37.687 1.00 87.44 92 ALA A CA 1
ATOM 715 C C . ALA A 1 92 ? -15.032 24.003 38.468 1.00 87.44 92 ALA A C 1
ATOM 717 O O . ALA A 1 92 ? -14.174 24.426 39.242 1.00 87.44 92 ALA A O 1
ATOM 718 N N . ALA A 1 93 ? -16.216 24.609 38.322 1.00 92.06 93 ALA A N 1
ATOM 719 C CA . ALA A 1 93 ? -16.583 25.815 39.061 1.00 92.06 93 ALA A CA 1
ATOM 720 C C . ALA A 1 93 ? -16.612 25.577 40.581 1.00 92.06 93 ALA A C 1
ATOM 722 O O . ALA A 1 93 ? -16.113 26.404 41.342 1.00 92.06 93 ALA A O 1
ATOM 723 N N . VAL A 1 94 ? -17.133 24.427 41.023 1.00 93.38 94 VAL A N 1
ATOM 724 C CA . VAL A 1 94 ? -17.148 24.052 42.446 1.00 93.38 94 VAL A CA 1
ATOM 725 C C . VAL A 1 94 ? -15.730 23.864 42.984 1.00 93.38 94 VAL A C 1
ATOM 727 O O . VAL A 1 94 ? -15.412 24.401 44.042 1.00 93.38 94 VAL A O 1
ATOM 730 N N . LEU A 1 95 ? -14.856 23.159 42.257 1.00 91.44 95 LEU A N 1
ATOM 731 C CA . LEU A 1 95 ? -13.467 22.957 42.685 1.00 91.44 95 LEU A CA 1
ATOM 732 C C . LEU A 1 95 ? -12.705 24.281 42.816 1.00 91.44 95 LEU A C 1
ATOM 734 O O . LEU A 1 95 ? -11.991 24.473 43.798 1.00 91.44 95 LEU A O 1
ATOM 738 N N . LEU A 1 96 ? -12.888 25.207 41.869 1.00 88.31 96 LEU A N 1
ATOM 739 C CA . LEU A 1 96 ? -12.266 26.532 41.931 1.00 88.31 96 LEU A CA 1
ATOM 740 C C . LEU A 1 96 ? -12.814 27.380 43.079 1.00 88.31 96 LEU A C 1
ATOM 742 O O . LEU A 1 96 ? -12.038 28.063 43.741 1.00 88.31 96 LEU A O 1
ATOM 746 N N . ALA A 1 97 ? -14.119 27.321 43.352 1.00 89.50 97 ALA A N 1
ATOM 747 C CA . ALA A 1 97 ? -14.707 28.037 44.479 1.00 89.50 97 ALA A CA 1
ATOM 748 C C . ALA A 1 97 ? -14.176 27.505 45.820 1.00 89.50 97 ALA A C 1
ATOM 750 O O . ALA A 1 97 ? -13.782 28.291 46.677 1.00 89.50 97 ALA A O 1
ATOM 751 N N . VAL A 1 98 ? -14.106 26.180 45.985 1.00 89.06 98 VAL A N 1
ATOM 752 C CA . VAL A 1 98 ? -13.599 25.549 47.213 1.00 89.06 98 VAL A CA 1
ATOM 753 C C . VAL A 1 98 ? -12.103 25.804 47.392 1.00 89.06 98 VAL A C 1
ATOM 755 O O . VAL 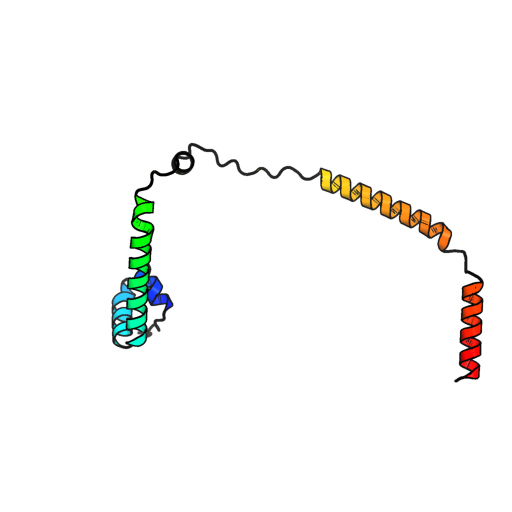A 1 98 ? -11.684 26.205 48.474 1.00 89.06 98 VAL A O 1
ATOM 758 N N . GLY A 1 99 ? -11.300 25.621 46.341 1.00 82.31 99 GLY A N 1
ATOM 759 C CA . GLY A 1 99 ? -9.858 25.866 46.391 1.00 82.31 99 GLY A CA 1
ATOM 760 C C . GLY A 1 99 ? -9.516 27.344 46.582 1.00 82.31 99 GLY A C 1
ATOM 761 O O . GLY A 1 99 ? -8.646 27.674 47.382 1.00 82.31 99 GLY A O 1
ATOM 762 N N . GLY A 1 100 ? -10.232 28.238 45.897 1.00 81.19 100 GLY A N 1
ATOM 763 C CA . GLY A 1 100 ? -10.035 29.682 45.994 1.00 81.19 100 GLY A CA 1
ATOM 764 C C . GLY A 1 100 ? -10.418 30.239 47.364 1.00 81.19 100 GLY A C 1
ATOM 765 O O . GLY A 1 100 ? -9.627 30.955 47.971 1.00 81.19 100 GLY A O 1
ATOM 766 N N . LEU A 1 101 ? -11.596 29.878 47.885 1.00 82.00 101 LEU A N 1
ATOM 767 C CA . LEU A 1 101 ? -12.023 30.307 49.220 1.00 82.00 101 LEU A CA 1
ATOM 768 C C . LEU A 1 101 ? -11.155 29.665 50.306 1.00 82.00 101 LEU A C 1
ATOM 770 O O . LEU A 1 101 ? -10.657 30.371 51.176 1.00 82.00 101 LEU A O 1
ATOM 774 N N . GLY A 1 102 ? -10.917 28.353 50.236 1.00 76.81 102 GLY A N 1
ATOM 775 C CA . GLY A 1 102 ? -10.080 27.645 51.206 1.00 76.81 102 GLY A CA 1
ATOM 776 C C . GLY A 1 102 ? -8.653 28.195 51.268 1.00 76.81 102 GLY A C 1
ATOM 777 O O . GLY A 1 102 ? -8.135 28.427 52.357 1.00 76.81 102 GLY A O 1
ATOM 778 N N . GLY A 1 103 ? -8.045 28.477 50.112 1.00 74.25 103 GLY A N 1
ATOM 779 C CA . GLY A 1 103 ? -6.722 29.095 50.038 1.00 74.25 103 GLY A CA 1
ATOM 780 C C . GLY A 1 103 ? -6.694 30.529 50.574 1.00 74.25 103 GLY A C 1
ATOM 781 O O . GLY A 1 103 ? -5.762 30.891 51.285 1.00 74.25 103 GLY A O 1
ATOM 782 N N . TYR A 1 104 ? -7.725 31.332 50.291 1.00 75.69 104 TYR A N 1
ATOM 783 C CA . TYR A 1 104 ? -7.820 32.707 50.790 1.00 75.69 104 TYR A CA 1
ATOM 784 C C . TYR A 1 104 ? -7.943 32.762 52.319 1.00 75.69 104 TYR A C 1
ATOM 786 O O . TYR A 1 104 ? -7.203 33.508 52.955 1.00 75.69 104 TYR A O 1
ATOM 794 N N . PHE A 1 105 ? -8.818 31.939 52.911 1.00 76.19 105 PHE A N 1
ATOM 795 C CA . PHE A 1 105 ? -9.007 31.882 54.366 1.00 76.19 105 PHE A CA 1
ATOM 796 C C . PHE A 1 105 ? -7.800 31.289 55.109 1.00 76.19 105 PHE A C 1
ATOM 798 O O . PHE A 1 105 ? -7.469 31.760 56.190 1.00 76.19 105 PHE A O 1
ATOM 805 N N . ALA A 1 106 ? -7.105 30.304 54.534 1.00 72.38 106 ALA A N 1
ATOM 806 C CA . ALA A 1 106 ? -5.869 29.784 55.123 1.00 72.38 106 ALA A CA 1
ATOM 807 C C . ALA A 1 106 ? -4.699 30.780 55.011 1.00 72.38 106 ALA A C 1
ATOM 809 O O . ALA A 1 106 ? -3.835 30.824 55.881 1.00 72.38 106 ALA A O 1
ATOM 810 N N . GLY A 1 107 ? -4.670 31.589 53.948 1.00 63.25 107 GLY A N 1
ATOM 811 C CA . GLY A 1 107 ? -3.641 32.606 53.739 1.00 63.25 107 GLY A CA 1
ATOM 812 C C . GLY A 1 107 ? -3.747 33.786 54.707 1.00 63.25 107 GLY A C 1
ATOM 813 O O . GLY A 1 107 ? -2.729 34.243 55.214 1.00 63.25 107 GLY A O 1
ATOM 814 N N . ILE A 1 108 ? -4.955 34.268 55.010 1.00 64.88 108 ILE A N 1
ATOM 815 C CA . ILE A 1 108 ? -5.141 35.431 55.900 1.00 64.88 108 ILE A CA 1
ATOM 816 C C . ILE A 1 108 ? -4.688 35.193 57.350 1.00 64.88 108 ILE A C 1
ATOM 818 O O . ILE A 1 108 ? -4.248 36.151 57.979 1.00 64.88 108 ILE A O 1
ATOM 822 N N . ASP A 1 109 ? -4.708 33.955 57.855 1.00 61.56 109 ASP A N 1
ATOM 823 C CA . ASP A 1 109 ? -4.164 33.631 59.187 1.00 61.56 109 ASP A CA 1
ATOM 824 C C . ASP A 1 109 ? -2.620 33.579 59.211 1.00 61.56 109 ASP A C 1
ATOM 826 O O . ASP A 1 109 ? -2.019 33.720 60.273 1.00 61.56 109 ASP A O 1
ATOM 830 N N . GLY A 1 110 ? -1.958 33.404 58.059 1.00 58.19 110 GLY A N 1
ATOM 831 C CA . GLY A 1 110 ? -0.506 33.185 57.973 1.00 58.19 110 GLY A CA 1
ATOM 832 C C . GLY A 1 110 ? 0.340 34.382 57.521 1.00 58.19 110 GLY A C 1
ATOM 833 O O . GLY A 1 110 ? 1.558 34.325 57.630 1.00 58.19 110 GLY A O 1
ATOM 834 N N . ILE A 1 111 ? -0.255 35.467 57.012 1.00 56.94 111 ILE A N 1
ATOM 835 C CA . ILE A 1 111 ? 0.496 36.584 56.387 1.00 56.94 111 ILE A CA 1
ATOM 836 C C . ILE A 1 111 ? 0.947 37.659 57.411 1.00 56.94 111 ILE A C 1
ATOM 838 O O . ILE A 1 111 ? 1.570 38.647 57.036 1.00 56.94 111 ILE A O 1
ATOM 842 N N . GLY A 1 112 ? 0.670 37.486 58.711 1.00 56.47 112 GLY A N 1
ATOM 843 C CA . GLY A 1 112 ? 0.949 38.505 59.740 1.00 56.47 112 GLY A CA 1
ATOM 844 C C . GLY A 1 112 ? 1.685 38.046 61.004 1.00 56.47 112 GLY A C 1
ATOM 845 O O . GLY A 1 112 ? 1.911 38.878 61.879 1.00 56.47 112 GLY A O 1
ATOM 846 N N . GLN A 1 113 ? 2.047 36.766 61.138 1.00 56.75 113 GLN A N 1
ATOM 847 C CA . GLN A 1 113 ? 2.951 36.317 62.203 1.00 56.75 113 GLN A CA 1
ATOM 848 C C . GLN A 1 113 ? 4.359 36.185 61.627 1.00 56.75 113 GLN A C 1
ATOM 850 O O . GLN A 1 113 ? 4.727 35.130 61.121 1.00 56.75 113 GLN A O 1
ATOM 855 N N . GLU A 1 114 ? 5.134 37.266 61.699 1.00 57.72 114 GLU A N 1
ATOM 856 C CA . GLU A 1 114 ? 6.592 37.182 61.590 1.00 57.72 114 GLU A CA 1
ATOM 857 C C . GLU A 1 114 ? 7.069 36.248 62.714 1.00 57.72 114 GLU A C 1
ATOM 859 O O . GLU A 1 114 ? 6.883 36.539 63.901 1.00 57.72 114 GLU A O 1
ATOM 864 N N . ASP A 1 115 ? 7.563 35.061 62.351 1.00 62.88 115 ASP A N 1
ATOM 865 C CA . ASP A 1 115 ? 8.046 34.093 63.329 1.00 62.88 115 ASP A CA 1
ATOM 866 C C . ASP A 1 115 ? 9.351 34.646 63.927 1.00 62.88 115 ASP A C 1
ATOM 868 O O . ASP A 1 115 ? 10.334 34.806 63.200 1.00 62.88 115 ASP A O 1
ATOM 872 N N . PRO A 1 116 ? 9.432 34.912 65.245 1.00 65.88 116 PRO A N 1
ATOM 873 C CA . PRO A 1 116 ? 10.649 35.422 65.881 1.00 65.88 116 PRO A CA 1
ATOM 874 C C . PRO A 1 116 ? 11.851 34.464 65.764 1.00 65.88 116 PRO A C 1
ATOM 876 O O . PRO A 1 116 ? 12.953 34.775 66.234 1.00 65.88 116 PRO A O 1
ATOM 879 N N . ALA A 1 117 ? 11.662 33.255 65.225 1.00 70.69 117 ALA A N 1
ATOM 880 C CA . ALA A 1 117 ? 12.740 32.377 64.787 1.00 70.69 117 ALA A CA 1
ATOM 881 C C . ALA A 1 117 ? 13.385 32.819 63.459 1.00 70.69 117 ALA A C 1
ATOM 883 O O . ALA A 1 117 ? 14.605 32.702 63.338 1.00 70.69 117 ALA A O 1
ATOM 884 N N . GLU A 1 118 ? 12.615 33.347 62.502 1.00 75.25 118 GLU A N 1
ATOM 885 C CA . GLU A 1 118 ? 13.122 33.853 61.218 1.00 75.25 118 GLU A CA 1
ATOM 886 C C . GLU A 1 118 ? 13.966 35.120 61.412 1.00 75.25 118 GLU A C 1
ATOM 888 O O . GLU A 1 118 ? 15.071 35.197 60.872 1.00 75.25 118 GLU A O 1
ATOM 893 N N . ASP A 1 119 ? 13.534 36.040 62.280 1.00 76.69 119 ASP A N 1
ATOM 894 C CA . ASP A 1 119 ? 14.305 37.245 62.630 1.00 76.69 119 ASP A CA 1
ATOM 895 C C . ASP A 1 119 ? 15.662 36.905 63.258 1.00 76.69 119 ASP A C 1
ATOM 897 O O . ASP A 1 119 ? 16.702 37.453 62.885 1.00 76.69 119 ASP A O 1
ATOM 901 N N . ARG A 1 120 ? 15.685 35.932 64.178 1.00 79.62 120 ARG A N 1
ATOM 902 C CA . ARG A 1 120 ? 16.934 35.455 64.794 1.00 79.62 120 ARG A CA 1
ATOM 903 C C . ARG A 1 120 ? 17.856 34.784 63.781 1.00 79.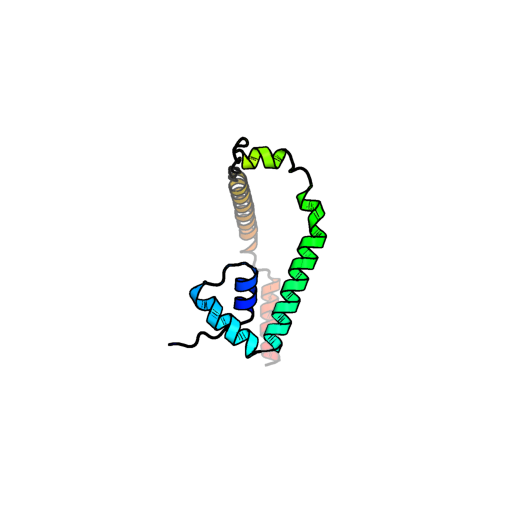62 120 ARG A C 1
ATOM 905 O O . ARG A 1 120 ? 19.074 34.916 63.888 1.00 79.62 120 ARG A O 1
ATOM 912 N N . LEU A 1 121 ? 17.294 34.068 62.809 1.00 82.50 121 LEU A N 1
ATOM 913 C CA . LEU A 1 121 ? 18.050 33.457 61.717 1.00 82.50 121 LEU A CA 1
ATOM 914 C C . LEU A 1 121 ? 18.671 34.524 60.809 1.00 82.50 121 LEU A C 1
ATOM 916 O O . LEU A 1 121 ? 19.840 34.403 60.440 1.00 82.50 121 LEU A O 1
ATOM 920 N N . ALA A 1 122 ? 17.926 35.589 60.503 1.00 84.56 122 ALA A N 1
ATOM 921 C CA . ALA A 1 122 ? 18.425 36.723 59.737 1.00 84.56 122 ALA A CA 1
ATOM 922 C C . ALA A 1 122 ? 19.562 37.453 60.476 1.00 84.56 122 ALA A C 1
ATOM 924 O O . ALA A 1 122 ? 20.617 37.695 59.886 1.00 84.56 122 ALA A O 1
ATOM 925 N N . GLU A 1 123 ? 19.412 37.720 61.778 1.00 83.00 123 GLU A N 1
ATOM 926 C CA . GLU A 1 123 ? 20.475 38.317 62.602 1.00 83.00 123 GLU A CA 1
ATOM 927 C C . GLU A 1 123 ? 21.736 37.442 62.652 1.00 83.00 123 GLU A C 1
ATOM 929 O O . GLU A 1 123 ? 22.854 37.942 62.504 1.00 83.00 123 GLU A O 1
ATOM 934 N N . GLN A 1 124 ? 21.575 36.124 62.809 1.00 85.31 124 GLN A N 1
ATOM 935 C CA . GLN A 1 124 ? 22.694 35.180 62.800 1.00 85.31 124 GLN A CA 1
ATOM 936 C C . GLN A 1 124 ? 23.404 35.133 61.444 1.00 85.31 124 GLN A C 1
ATOM 938 O O . GLN A 1 124 ? 24.634 35.084 61.405 1.00 85.31 124 GLN A O 1
ATOM 943 N N . ALA A 1 125 ? 22.655 35.175 60.340 1.00 86.25 125 ALA A N 1
ATOM 944 C CA . ALA A 1 125 ? 23.220 35.195 58.996 1.00 86.25 125 ALA A CA 1
ATOM 945 C C . ALA A 1 125 ? 24.043 36.469 58.749 1.00 86.25 125 ALA A C 1
ATOM 947 O O . ALA A 1 125 ? 25.148 36.393 58.206 1.00 86.25 125 ALA A O 1
ATOM 948 N N . ILE A 1 126 ? 23.552 37.625 59.210 1.00 89.75 126 ILE A N 1
ATOM 949 C CA . ILE A 1 126 ? 24.281 38.897 59.136 1.00 89.75 126 ILE A CA 1
ATOM 950 C C . ILE A 1 126 ? 25.566 38.824 59.970 1.00 89.75 126 ILE A C 1
ATOM 952 O O . ILE A 1 126 ? 26.642 39.154 59.470 1.00 89.75 126 ILE A O 1
ATOM 956 N N . ALA A 1 127 ? 25.484 38.350 61.216 1.00 89.25 127 ALA A N 1
ATOM 957 C CA . ALA A 1 127 ? 26.645 38.246 62.098 1.00 89.25 127 ALA A CA 1
ATOM 958 C C . ALA A 1 127 ? 27.715 37.293 61.541 1.00 89.25 127 ALA A C 1
ATOM 960 O O . ALA A 1 127 ? 28.902 37.618 61.550 1.00 89.25 127 ALA A O 1
ATOM 961 N N . ALA A 1 128 ? 27.305 36.138 61.010 1.00 86.25 128 ALA A N 1
ATOM 962 C CA . ALA A 1 128 ? 28.218 35.185 60.390 1.00 86.25 128 ALA A CA 1
ATOM 963 C C . ALA A 1 128 ? 28.904 35.774 59.148 1.00 86.25 128 ALA A C 1
ATOM 965 O O . ALA A 1 128 ? 30.106 35.581 58.973 1.00 86.25 128 ALA A O 1
ATOM 966 N N . HIS A 1 129 ? 28.179 36.530 58.317 1.00 80.94 129 HIS A N 1
ATOM 967 C CA . HIS A 1 129 ? 28.766 37.180 57.146 1.00 80.94 129 HIS A CA 1
ATOM 968 C C . HIS A 1 129 ? 29.821 38.223 57.531 1.00 80.94 129 HIS A C 1
ATOM 970 O O . HIS A 1 129 ? 30.895 38.226 56.948 1.00 80.94 129 HIS A O 1
ATOM 976 N N . VAL A 1 130 ? 29.567 39.049 58.553 1.00 87.81 130 VAL A N 1
ATOM 977 C CA . VAL A 1 130 ? 30.549 40.037 59.046 1.00 87.81 130 VAL A CA 1
ATOM 978 C C . VAL A 1 130 ? 31.815 39.374 59.603 1.00 87.81 130 VAL A C 1
A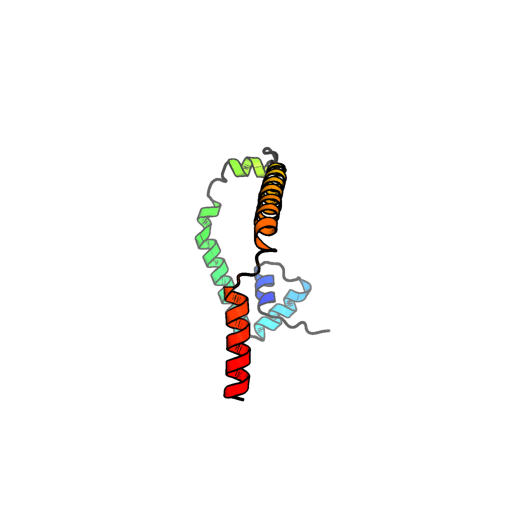TOM 980 O O . VAL A 1 130 ? 32.892 39.953 59.519 1.00 87.81 130 VAL A O 1
ATOM 983 N N . ILE A 1 131 ? 31.702 38.178 60.188 1.00 85.31 131 ILE A N 1
ATOM 984 C CA . ILE A 1 131 ? 32.849 37.473 60.782 1.00 85.31 131 ILE A CA 1
ATOM 985 C C . ILE A 1 131 ? 33.692 36.740 59.725 1.00 85.31 131 ILE A C 1
ATOM 987 O O . ILE A 1 131 ? 34.901 36.605 59.910 1.00 85.31 131 ILE A O 1
ATOM 991 N N . TYR A 1 132 ? 33.074 36.240 58.651 1.00 69.56 132 TYR A N 1
ATOM 992 C CA . TYR A 1 132 ? 33.727 35.358 57.673 1.00 69.56 132 TYR A CA 1
ATOM 993 C C . TYR A 1 132 ? 33.962 35.973 56.281 1.00 69.56 132 TYR A C 1
ATOM 995 O O . TYR A 1 132 ? 34.569 35.299 55.445 1.00 69.56 132 TYR A O 1
ATOM 1003 N N . ALA A 1 133 ? 33.499 37.199 56.018 1.00 60.03 133 ALA A N 1
ATOM 1004 C CA . ALA A 1 133 ? 33.839 37.979 54.820 1.00 60.03 133 ALA A CA 1
ATOM 1005 C C . ALA A 1 133 ? 35.056 38.884 55.065 1.00 60.03 133 ALA A C 1
ATOM 1007 O O . ALA A 1 133 ? 35.877 39.007 54.127 1.00 60.03 133 ALA A O 1
#

Radius of gyration: 38.33 Å; chains: 1; bounding box: 65×58×90 Å

pLDDT: mean 83.42, std 13.73, range [41.44, 98.31]